Protein AF-A0A376WVA7-F1 (afdb_monomer_lite)

Foldseek 3Di:
DDPPPLDPVVVQLVVLLVVPPQLVVLVVQCVVCVVVVPPVSNVVSVVVCVVVVVVCSSVVSNVVCVVVVPPPVVSPDDDD

Structure (mmCIF, N/CA/C/O backbone):
data_AF-A0A376WVA7-F1
#
_entry.id   AF-A0A376WVA7-F1
#
loop_
_atom_site.group_PDB
_atom_site.id
_atom_site.type_symbol
_atom_site.label_atom_id
_atom_site.label_alt_id
_atom_site.label_comp_id
_atom_site.label_asym_id
_atom_site.label_entity_id
_atom_site.label_seq_id
_atom_site.pdbx_PDB_ins_code
_atom_site.Cartn_x
_atom_site.Cartn_y
_atom_site.Cartn_z
_atom_site.occupancy
_atom_site.B_iso_or_equiv
_atom_site.auth_seq_id
_atom_site.auth_comp_id
_atom_site.auth_asym_id
_atom_site.auth_atom_id
_atom_site.pdbx_PDB_model_num
ATOM 1 N N . MET A 1 1 ? 11.300 -1.819 31.744 1.00 37.31 1 MET A N 1
ATOM 2 C CA . MET A 1 1 ? 11.040 -1.812 30.289 1.00 37.31 1 MET A CA 1
ATOM 3 C C . MET A 1 1 ? 9.630 -1.297 30.107 1.00 37.31 1 MET A C 1
ATOM 5 O O . MET A 1 1 ? 8.702 -1.971 30.529 1.00 37.31 1 MET A O 1
ATOM 9 N N . ASN A 1 2 ? 9.499 -0.067 29.623 1.00 37.88 2 ASN A N 1
ATOM 10 C CA . ASN A 1 2 ? 8.223 0.617 29.462 1.00 37.88 2 ASN A CA 1
ATOM 11 C C . ASN A 1 2 ? 7.643 0.186 28.108 1.00 37.88 2 ASN A C 1
ATOM 13 O O . ASN A 1 2 ? 8.155 0.594 27.068 1.00 37.88 2 ASN A O 1
ATOM 17 N N . GLN A 1 3 ? 6.659 -0.717 28.108 1.00 45.50 3 GLN A N 1
ATOM 18 C CA . GLN A 1 3 ? 5.843 -1.004 26.923 1.00 45.50 3 GLN A CA 1
ATOM 19 C C . GLN A 1 3 ? 4.804 0.116 26.807 1.00 45.50 3 GLN A C 1
ATOM 21 O O . GLN A 1 3 ? 3.611 -0.083 27.023 1.00 45.50 3 GLN A O 1
ATOM 26 N N . GLU A 1 4 ? 5.274 1.334 26.546 1.00 43.88 4 GLU A N 1
ATOM 27 C CA . GLU A 1 4 ? 4.382 2.444 26.230 1.00 43.88 4 GLU A CA 1
ATOM 28 C C . GLU A 1 4 ? 3.730 2.092 24.907 1.00 43.88 4 GLU A C 1
ATOM 30 O O . GLU A 1 4 ? 4.407 1.871 23.906 1.00 43.88 4 GLU A O 1
ATOM 35 N N . THR A 1 5 ? 2.415 1.931 24.941 1.00 44.50 5 THR A N 1
ATOM 36 C CA . THR A 1 5 ? 1.613 1.488 23.812 1.00 44.50 5 THR A CA 1
ATOM 37 C C . THR A 1 5 ? 1.026 2.728 23.135 1.00 44.50 5 THR A C 1
ATOM 39 O O . THR A 1 5 ? -0.080 3.121 23.489 1.00 44.50 5 THR A O 1
ATOM 42 N N . PRO A 1 6 ? 1.679 3.343 22.129 1.00 49.53 6 PRO A N 1
ATOM 43 C CA . PRO A 1 6 ? 0.964 4.142 21.137 1.00 49.53 6 PRO A CA 1
ATOM 44 C C . PRO A 1 6 ? 0.323 3.243 20.053 1.00 49.53 6 PRO A C 1
ATOM 46 O O . PRO A 1 6 ? -0.137 3.726 19.025 1.00 49.53 6 PRO A O 1
ATOM 49 N N . ALA A 1 7 ? 0.312 1.917 20.246 1.00 54.03 7 ALA A N 1
ATOM 50 C CA . ALA A 1 7 ? 0.253 0.942 19.159 1.00 54.03 7 ALA A CA 1
ATOM 51 C C . ALA A 1 7 ? -1.147 0.489 18.716 1.00 54.03 7 ALA A C 1
ATOM 53 O O . ALA A 1 7 ? -1.248 -0.129 17.665 1.00 54.03 7 ALA A O 1
ATOM 54 N N . LEU A 1 8 ? -2.224 0.769 19.453 1.00 57.97 8 LEU A N 1
ATOM 55 C CA . LEU A 1 8 ? -3.563 0.257 19.108 1.00 57.97 8 LEU A CA 1
ATOM 56 C C . LEU A 1 8 ? -4.090 0.736 17.737 1.00 57.97 8 LEU A C 1
ATOM 58 O O . LEU A 1 8 ? -4.464 -0.119 16.933 1.00 57.97 8 LEU A O 1
ATOM 62 N N . PRO A 1 9 ? -4.087 2.044 17.404 1.00 62.59 9 PRO A N 1
ATOM 63 C CA . PRO A 1 9 ? -4.595 2.505 16.111 1.00 62.59 9 PRO A CA 1
ATOM 64 C C . PRO A 1 9 ? -3.668 2.132 14.955 1.00 62.59 9 PRO A C 1
ATOM 66 O O . PRO A 1 9 ? -4.149 1.749 13.894 1.00 62.59 9 PRO A O 1
ATOM 69 N N . GLN A 1 10 ? -2.346 2.201 15.151 1.00 70.50 10 GLN A N 1
ATOM 70 C CA . GLN A 1 10 ? -1.391 1.839 14.104 1.00 70.50 10 GLN A CA 1
ATOM 71 C C . GLN A 1 10 ? -1.404 0.329 13.835 1.00 70.50 10 GLN A C 1
ATOM 73 O O . GLN A 1 10 ? -1.454 -0.069 12.680 1.00 70.50 10 GLN A O 1
ATOM 78 N N . ALA A 1 11 ? -1.419 -0.516 14.869 1.00 78.50 11 ALA A N 1
ATOM 79 C CA . ALA A 1 11 ? -1.477 -1.966 14.692 1.00 78.50 11 ALA A CA 1
ATOM 80 C C . ALA A 1 11 ? -2.812 -2.417 14.084 1.00 78.50 11 ALA A C 1
ATOM 82 O O . ALA A 1 11 ? -2.816 -3.290 13.223 1.00 78.50 11 ALA A O 1
ATOM 83 N N . ALA A 1 12 ?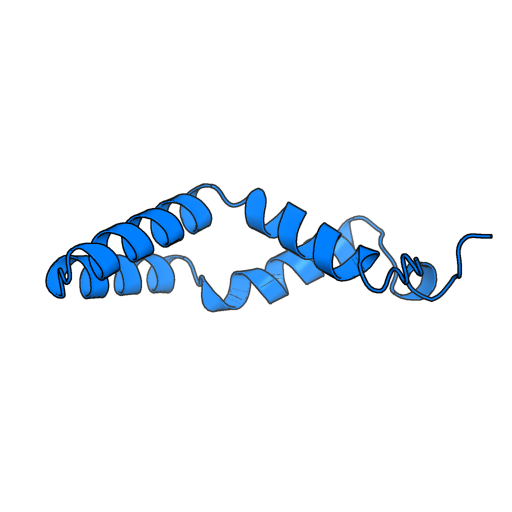 -3.935 -1.801 14.472 1.00 80.94 12 ALA A N 1
ATOM 84 C CA . ALA A 1 12 ? -5.225 -2.069 13.838 1.00 80.94 12 ALA A CA 1
ATOM 85 C C . ALA A 1 12 ? -5.226 -1.647 12.362 1.00 80.94 12 ALA A C 1
ATOM 87 O O . ALA A 1 12 ? -5.731 -2.380 11.513 1.00 80.94 12 ALA A O 1
ATOM 88 N N . LEU A 1 13 ? -4.637 -0.490 12.043 1.00 82.81 13 LEU A N 1
ATOM 89 C CA . LEU A 1 13 ? -4.520 -0.009 10.669 1.00 82.81 13 LEU A CA 1
ATOM 90 C C . LEU A 1 13 ? -3.686 -0.964 9.813 1.00 82.81 13 LEU A C 1
ATOM 92 O O . LEU A 1 13 ? -4.135 -1.367 8.743 1.00 82.81 13 LEU A O 1
ATOM 96 N N . GLU A 1 14 ? -2.506 -1.353 10.295 1.00 87.06 14 GLU A N 1
ATOM 97 C CA . GLU A 1 14 ? -1.639 -2.301 9.594 1.00 87.06 14 GLU A CA 1
ATOM 98 C C . GLU A 1 14 ? -2.318 -3.667 9.440 1.00 87.06 14 GLU A C 1
ATOM 100 O O . GLU A 1 14 ? -2.268 -4.229 8.355 1.00 87.06 14 GLU A O 1
ATOM 105 N N . TYR A 1 15 ? -3.058 -4.144 10.448 1.00 84.88 15 TYR A N 1
ATOM 106 C CA . TYR A 1 15 ? -3.826 -5.389 10.351 1.00 84.88 15 TYR A CA 1
ATOM 107 C C . TYR A 1 15 ? -4.901 -5.344 9.252 1.00 84.88 15 TYR A C 1
ATOM 109 O O . TYR A 1 15 ? -5.125 -6.331 8.552 1.00 84.88 15 TYR A O 1
ATOM 117 N N . VAL A 1 16 ? -5.568 -4.200 9.065 1.00 87.12 16 VAL A N 1
ATOM 118 C CA . VAL A 1 16 ? -6.531 -4.033 7.964 1.00 87.12 16 VAL A CA 1
ATOM 119 C C . VAL A 1 16 ? -5.824 -3.982 6.611 1.00 87.12 16 VAL A C 1
ATOM 121 O O . VAL A 1 16 ? -6.299 -4.602 5.662 1.00 87.12 16 VAL A O 1
ATOM 124 N N . ILE A 1 17 ? -4.686 -3.289 6.518 1.00 90.75 17 ILE A N 1
ATOM 125 C CA . ILE A 1 17 ? -3.866 -3.233 5.296 1.00 90.75 17 ILE A CA 1
ATOM 126 C C . ILE A 1 17 ? -3.322 -4.626 4.941 1.00 90.75 17 ILE A C 1
ATOM 128 O O . ILE A 1 17 ? -3.344 -5.010 3.776 1.00 90.75 17 ILE A O 1
ATOM 132 N N . ASP A 1 18 ? -2.914 -5.419 5.935 1.00 90.88 18 ASP A N 1
ATOM 133 C CA . ASP A 1 18 ? -2.495 -6.820 5.779 1.00 90.88 18 ASP A CA 1
ATOM 134 C C . ASP A 1 18 ? -3.593 -7.712 5.189 1.00 90.88 18 ASP A C 1
ATOM 136 O O . ASP A 1 18 ? -3.300 -8.725 4.551 1.00 90.88 18 ASP A O 1
ATOM 140 N N . GLY A 1 19 ? -4.860 -7.335 5.375 1.00 89.38 19 GLY A N 1
ATOM 141 C CA . GLY A 1 19 ? -5.997 -8.006 4.755 1.00 89.38 19 GLY A CA 1
ATOM 142 C C . GLY A 1 19 ? -6.059 -7.838 3.232 1.00 89.38 19 GLY A C 1
ATOM 143 O O . GLY A 1 19 ? -6.661 -8.678 2.555 1.00 89.38 19 GLY A O 1
ATOM 144 N N . ASP A 1 20 ? -5.427 -6.800 2.677 1.00 94.50 20 ASP A N 1
ATOM 145 C CA . ASP A 1 20 ? -5.362 -6.560 1.237 1.00 94.50 20 ASP A CA 1
ATOM 146 C C . ASP A 1 20 ? -4.257 -7.420 0.603 1.00 94.50 20 ASP A C 1
ATOM 148 O O . ASP A 1 20 ? -3.084 -7.049 0.489 1.00 94.50 20 ASP A O 1
ATOM 152 N N . ARG A 1 21 ? -4.651 -8.635 0.207 1.00 94.38 21 ARG A N 1
ATOM 153 C CA . ARG A 1 21 ? -3.739 -9.626 -0.378 1.00 94.38 21 ARG A CA 1
ATOM 154 C C . ARG A 1 21 ? -3.114 -9.155 -1.682 1.00 94.38 21 ARG A C 1
ATOM 156 O O . ARG A 1 21 ? -1.961 -9.488 -1.937 1.00 94.38 21 ARG A O 1
ATOM 163 N N . GLU A 1 22 ? -3.864 -8.431 -2.508 1.00 95.81 22 GLU A N 1
ATOM 164 C CA . GLU A 1 22 ? -3.365 -7.946 -3.793 1.00 95.81 22 GLU A CA 1
ATOM 165 C C . GLU A 1 22 ? -2.290 -6.882 -3.570 1.00 95.81 22 GLU A C 1
ATOM 167 O O . GLU A 1 22 ? -1.187 -7.005 -4.107 1.00 95.81 22 GLU A O 1
ATOM 172 N N . TYR A 1 23 ? -2.561 -5.910 -2.694 1.00 96.56 23 TYR A N 1
ATOM 173 C CA . TYR A 1 23 ? -1.579 -4.913 -2.287 1.00 96.56 23 TYR A CA 1
ATOM 174 C C . TYR A 1 23 ? -0.313 -5.562 -1.710 1.00 96.56 23 TYR A C 1
ATOM 176 O O . TYR A 1 23 ? 0.789 -5.273 -2.179 1.00 96.56 23 TYR A O 1
ATOM 184 N N . ARG A 1 24 ? -0.444 -6.500 -0.760 1.00 96.00 24 ARG A N 1
ATOM 185 C CA . ARG A 1 24 ? 0.714 -7.190 -0.159 1.00 96.00 24 ARG A CA 1
ATOM 186 C C . ARG A 1 24 ? 1.509 -8.007 -1.177 1.00 96.00 24 ARG A C 1
ATOM 188 O O . ARG A 1 24 ? 2.737 -8.024 -1.126 1.00 96.00 24 ARG A O 1
ATOM 195 N N . GLN A 1 25 ? 0.840 -8.641 -2.137 1.00 97.38 25 GLN A N 1
ATOM 196 C CA . GLN A 1 25 ? 1.517 -9.376 -3.203 1.00 97.38 25 GLN A CA 1
ATOM 197 C C . GLN A 1 25 ? 2.301 -8.440 -4.135 1.00 97.38 25 GLN A C 1
ATOM 199 O O . GLN A 1 25 ? 3.380 -8.805 -4.607 1.00 97.38 25 GLN A O 1
ATOM 204 N N . LEU A 1 26 ? 1.767 -7.257 -4.441 1.00 98.06 26 LEU A N 1
ATOM 205 C CA . LEU A 1 26 ? 2.458 -6.254 -5.252 1.00 98.06 26 LEU A CA 1
ATOM 206 C C . LEU A 1 26 ? 3.627 -5.620 -4.491 1.00 98.06 26 LEU A C 1
ATOM 208 O O . LEU A 1 26 ? 4.683 -5.416 -5.083 1.00 98.06 26 LEU A O 1
ATOM 212 N N . GLU A 1 27 ? 3.475 -5.375 -3.189 1.00 97.19 27 GLU A N 1
ATOM 213 C CA . GLU A 1 27 ? 4.541 -4.868 -2.319 1.00 97.19 27 GLU A CA 1
ATOM 214 C C . GLU A 1 27 ? 5.722 -5.851 -2.253 1.00 97.19 27 GLU A C 1
ATOM 216 O O . GLU A 1 27 ? 6.870 -5.453 -2.457 1.00 97.19 27 GLU A O 1
ATOM 221 N N . ALA A 1 28 ? 5.443 -7.149 -2.086 1.00 97.94 28 ALA A N 1
ATOM 222 C CA . ALA A 1 28 ? 6.464 -8.196 -2.119 1.00 97.94 28 ALA A CA 1
ATOM 223 C C . ALA A 1 28 ? 7.161 -8.287 -3.489 1.00 97.94 28 ALA A C 1
ATOM 225 O O . ALA A 1 28 ? 8.385 -8.293 -3.566 1.00 97.94 28 ALA A O 1
ATOM 226 N N . GLN A 1 29 ? 6.398 -8.269 -4.589 1.00 98.19 29 GLN A N 1
ATOM 227 C CA . GLN A 1 29 ? 6.983 -8.254 -5.936 1.00 98.19 29 GLN A CA 1
ATOM 228 C C . GLN A 1 29 ? 7.862 -7.022 -6.171 1.00 98.19 29 GLN A C 1
ATOM 230 O O . GLN A 1 29 ? 8.888 -7.119 -6.846 1.00 98.19 29 GLN A O 1
ATOM 235 N N . LEU A 1 30 ? 7.455 -5.858 -5.653 1.00 98.31 30 LEU A N 1
ATOM 236 C CA . LEU A 1 30 ? 8.227 -4.626 -5.778 1.00 98.31 30 LEU A CA 1
ATOM 237 C C . LEU A 1 30 ? 9.542 -4.741 -5.008 1.00 98.31 30 LEU A C 1
ATOM 239 O O . LEU A 1 30 ? 10.577 -4.315 -5.517 1.00 98.31 30 LEU A O 1
ATOM 243 N N . HIS A 1 31 ? 9.516 -5.332 -3.813 1.00 98.31 31 HIS A N 1
ATOM 244 C CA . HIS A 1 31 ? 10.718 -5.613 -3.036 1.00 98.31 31 HIS A CA 1
ATOM 245 C C . HIS A 1 31 ? 11.690 -6.512 -3.816 1.00 98.31 31 HIS A C 1
ATOM 247 O O . HIS A 1 31 ? 12.813 -6.089 -4.088 1.00 98.31 31 HIS A O 1
ATOM 253 N N . ASP A 1 32 ? 11.226 -7.664 -4.303 1.00 98.31 32 ASP A N 1
ATOM 254 C CA . ASP A 1 32 ? 12.041 -8.603 -5.088 1.00 98.31 32 ASP A CA 1
ATOM 255 C C . ASP A 1 32 ? 12.589 -7.966 -6.381 1.00 98.31 32 ASP A C 1
ATOM 257 O O . ASP A 1 32 ? 13.701 -8.252 -6.835 1.00 98.31 32 ASP A O 1
ATOM 261 N N . ALA A 1 33 ? 11.806 -7.101 -7.032 1.00 98.25 33 ALA A N 1
ATOM 262 C CA . ALA A 1 33 ? 12.248 -6.374 -8.219 1.00 98.25 33 ALA A CA 1
ATOM 263 C C . ALA A 1 33 ? 1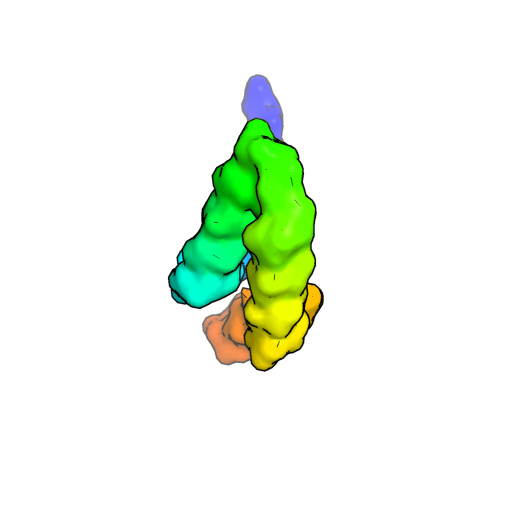3.349 -5.352 -7.889 1.00 98.25 33 ALA A C 1
ATOM 265 O O . ALA A 1 33 ? 14.306 -5.228 -8.654 1.00 98.25 33 ALA A O 1
ATOM 266 N N . ASN A 1 34 ? 13.257 -4.676 -6.739 1.00 98.19 34 ASN A N 1
ATOM 267 C CA . ASN A 1 34 ? 14.299 -3.772 -6.251 1.00 98.19 34 ASN A CA 1
ATOM 268 C C . ASN A 1 34 ? 15.587 -4.517 -5.891 1.00 98.19 34 ASN A C 1
ATOM 270 O O . ASN A 1 34 ? 16.662 -4.079 -6.303 1.00 98.19 34 ASN A O 1
ATOM 274 N N . GLU A 1 35 ? 15.496 -5.656 -5.198 1.00 98.44 35 GLU A N 1
ATOM 275 C CA . GLU A 1 35 ? 16.668 -6.476 -4.859 1.00 98.44 35 GLU A CA 1
ATOM 276 C C . GLU A 1 35 ? 17.422 -6.948 -6.109 1.00 98.44 35 GLU A C 1
ATOM 278 O O . GLU A 1 35 ? 18.652 -6.987 -6.133 1.00 98.44 35 GLU A O 1
ATOM 283 N N . ARG A 1 36 ? 16.687 -7.247 -7.185 1.00 97.75 36 ARG A N 1
ATOM 284 C CA . ARG A 1 36 ? 17.252 -7.653 -8.482 1.00 97.75 36 ARG A CA 1
ATOM 285 C C . ARG A 1 36 ? 17.640 -6.481 -9.388 1.00 97.75 36 ARG A C 1
ATOM 287 O O . ARG A 1 36 ? 18.167 -6.718 -10.472 1.00 97.75 36 ARG A O 1
ATOM 294 N N . ASN A 1 37 ? 17.381 -5.241 -8.968 1.00 97.56 37 ASN A N 1
ATOM 295 C CA . ASN A 1 37 ? 17.556 -4.026 -9.769 1.00 97.56 37 ASN A CA 1
ATOM 296 C C . ASN A 1 37 ? 16.824 -4.076 -11.132 1.00 97.56 37 ASN A C 1
ATOM 298 O O . ASN A 1 37 ? 17.291 -3.543 -12.138 1.00 97.56 37 ASN A O 1
ATOM 302 N N . ASP A 1 38 ? 15.665 -4.734 -11.177 1.00 98.12 38 ASP A N 1
ATOM 303 C CA . ASP A 1 38 ? 14.870 -4.897 -12.394 1.00 98.12 38 ASP A CA 1
ATOM 304 C C . ASP A 1 38 ? 13.937 -3.695 -12.596 1.00 98.12 38 ASP A C 1
ATOM 306 O O . ASP A 1 38 ? 12.780 -3.680 -12.168 1.00 98.12 38 ASP A O 1
ATOM 310 N N . GLY A 1 39 ? 14.452 -2.665 -13.272 1.00 98.06 39 GLY A N 1
ATOM 311 C CA . GLY A 1 39 ? 13.713 -1.428 -13.542 1.00 98.06 39 GLY A CA 1
ATOM 312 C C . GLY A 1 39 ? 12.415 -1.620 -14.336 1.00 98.06 39 GLY A C 1
ATOM 313 O O . GLY A 1 39 ? 11.463 -0.861 -14.146 1.00 98.06 39 GLY A O 1
ATOM 314 N N . HIS A 1 40 ? 12.333 -2.641 -15.197 1.00 98.19 40 HIS A N 1
ATOM 315 C CA . HIS A 1 40 ? 11.121 -2.905 -15.972 1.00 98.19 40 HIS A CA 1
ATOM 316 C C . HIS A 1 40 ? 10.020 -3.509 -15.095 1.00 98.19 40 HIS A C 1
ATOM 318 O O . HIS A 1 40 ? 8.863 -3.074 -15.157 1.00 98.19 40 HIS A O 1
ATOM 324 N N . ALA A 1 41 ? 10.381 -4.469 -14.240 1.00 97.88 41 ALA A N 1
ATOM 325 C CA . ALA A 1 41 ? 9.461 -5.028 -13.258 1.00 97.88 41 ALA A CA 1
ATOM 326 C C . ALA A 1 41 ? 8.983 -3.953 -12.273 1.00 97.88 41 ALA A C 1
ATOM 328 O O . ALA A 1 41 ? 7.779 -3.833 -12.060 1.00 97.88 41 ALA A O 1
ATOM 329 N N . ILE A 1 42 ? 9.892 -3.118 -11.754 1.00 98.56 42 ILE A N 1
ATOM 330 C CA . ILE A 1 42 ? 9.563 -1.993 -10.861 1.00 98.56 42 ILE A CA 1
ATOM 331 C C . ILE A 1 42 ? 8.515 -1.073 -11.502 1.00 98.56 42 ILE A C 1
ATOM 333 O O . ILE A 1 42 ? 7.465 -0.831 -10.908 1.00 98.56 42 ILE A O 1
ATOM 337 N N . ALA A 1 43 ? 8.746 -0.611 -12.737 1.00 98.25 43 ALA A N 1
ATOM 338 C CA . ALA A 1 43 ? 7.808 0.269 -13.438 1.00 98.25 43 ALA A CA 1
ATOM 339 C C . ALA A 1 43 ? 6.436 -0.395 -13.660 1.00 98.25 43 ALA A C 1
ATOM 341 O O . ALA A 1 43 ? 5.394 0.224 -13.445 1.00 98.25 43 ALA A O 1
ATOM 342 N N . THR A 1 44 ? 6.432 -1.676 -14.037 1.00 98.31 44 THR A N 1
ATOM 343 C CA . THR A 1 44 ? 5.199 -2.450 -14.241 1.00 98.31 44 THR A CA 1
ATOM 344 C C . THR A 1 44 ? 4.405 -2.597 -12.945 1.00 98.31 44 THR A C 1
ATOM 346 O O . THR A 1 44 ? 3.185 -2.443 -12.942 1.00 98.31 44 THR A O 1
ATOM 349 N N . ILE A 1 45 ? 5.079 -2.890 -11.832 1.00 98.50 45 ILE A N 1
ATOM 350 C CA . ILE A 1 45 ? 4.439 -3.067 -10.526 1.00 98.50 45 ILE A CA 1
ATOM 351 C C . ILE A 1 45 ? 3.897 -1.734 -10.010 1.00 98.50 45 ILE A C 1
ATOM 353 O O . ILE A 1 45 ? 2.778 -1.706 -9.505 1.00 98.50 45 ILE A O 1
ATOM 357 N N . HIS A 1 46 ? 4.614 -0.624 -10.210 1.00 98.31 46 HIS A N 1
ATOM 358 C CA . HIS A 1 46 ? 4.086 0.704 -9.896 1.00 98.31 46 HIS A CA 1
ATOM 359 C C . HIS A 1 46 ? 2.800 1.019 -10.665 1.00 98.31 46 HIS A C 1
ATOM 361 O O . HIS A 1 46 ? 1.856 1.511 -10.058 1.00 98.31 46 HIS A O 1
ATOM 367 N N . GLY A 1 47 ? 2.710 0.660 -11.950 1.00 98.06 47 GLY A N 1
ATOM 368 C CA . GLY A 1 47 ? 1.464 0.805 -12.711 1.00 98.06 47 GLY A CA 1
ATOM 369 C C . GLY A 1 47 ? 0.309 -0.041 -12.158 1.00 98.06 47 GLY A C 1
ATOM 370 O O . GLY A 1 47 ? -0.836 0.398 -12.162 1.00 98.06 47 GLY A O 1
ATOM 371 N N . LYS A 1 48 ? 0.592 -1.238 -11.628 1.00 98.12 48 LYS A N 1
ATOM 372 C CA . LYS A 1 48 ? -0.426 -2.073 -10.963 1.00 98.12 48 LYS A CA 1
ATOM 373 C C . LYS A 1 48 ? -0.871 -1.487 -9.625 1.00 98.12 48 LYS A C 1
ATOM 375 O O . LYS A 1 48 ? -2.061 -1.482 -9.342 1.00 98.12 48 LYS A O 1
ATOM 380 N N . LEU A 1 49 ? 0.071 -0.991 -8.822 1.00 97.81 49 LEU A N 1
ATOM 381 C CA . LEU A 1 49 ? -0.222 -0.299 -7.564 1.00 97.81 49 LEU A CA 1
ATOM 382 C C . LEU A 1 49 ? -1.079 0.950 -7.810 1.00 97.81 49 LEU A C 1
ATOM 384 O O . LEU A 1 49 ? -1.991 1.228 -7.036 1.00 97.81 49 LEU A O 1
ATOM 388 N N . ASP A 1 50 ? -0.814 1.666 -8.902 1.00 97.56 50 ASP A N 1
ATOM 389 C CA . ASP A 1 50 ? -1.609 2.815 -9.333 1.00 97.56 50 ASP A CA 1
ATOM 390 C C . ASP A 1 50 ? -3.037 2.418 -9.717 1.00 97.56 50 ASP A C 1
ATOM 392 O O . ASP A 1 50 ? -3.995 2.986 -9.202 1.00 97.56 50 ASP A O 1
ATOM 396 N N . ALA A 1 51 ? -3.187 1.348 -10.499 1.00 97.25 51 ALA A N 1
ATOM 397 C CA . ALA A 1 51 ? -4.491 0.847 -10.923 1.00 97.25 51 ALA A CA 1
ATOM 398 C C . ALA A 1 51 ? -5.411 0.389 -9.771 1.00 97.25 51 ALA A C 1
ATOM 400 O O . ALA A 1 51 ? -6.626 0.338 -9.961 1.00 97.25 51 ALA A O 1
ATOM 401 N N . ILE A 1 52 ? -4.857 0.047 -8.601 1.00 95.12 52 ILE A N 1
ATOM 402 C CA . ILE A 1 52 ? -5.625 -0.337 -7.400 1.00 95.12 52 ILE A CA 1
ATOM 403 C C . ILE A 1 52 ? -5.740 0.794 -6.365 1.00 95.12 52 ILE A C 1
ATOM 405 O O . ILE A 1 52 ? -6.125 0.549 -5.216 1.00 95.12 52 ILE A O 1
ATOM 409 N N . ASP A 1 53 ? -5.349 2.019 -6.732 1.00 95.88 53 ASP A N 1
ATOM 410 C CA . ASP A 1 53 ? -5.284 3.177 -5.841 1.00 95.88 53 ASP A CA 1
ATOM 411 C C . ASP A 1 53 ? -4.505 2.868 -4.547 1.00 95.88 53 ASP A C 1
ATOM 413 O O . ASP A 1 53 ? -4.959 3.166 -3.433 1.00 95.88 53 ASP A O 1
ATOM 417 N N . ALA A 1 54 ? -3.337 2.225 -4.653 1.00 94.25 54 ALA A N 1
ATOM 418 C CA . ALA A 1 54 ? -2.577 1.732 -3.501 1.00 94.25 54 ALA A CA 1
ATOM 419 C C . ALA A 1 54 ? -2.213 2.838 -2.492 1.00 94.25 54 ALA A C 1
ATOM 421 O O . ALA A 1 54 ? -2.206 2.596 -1.288 1.00 94.25 54 ALA A O 1
ATOM 422 N N . TRP A 1 55 ? -1.990 4.081 -2.934 1.00 91.38 55 TRP A N 1
ATOM 423 C CA . TRP A 1 55 ? -1.741 5.221 -2.032 1.00 91.38 55 TRP A CA 1
ATOM 424 C C . TRP A 1 55 ? -2.924 5.532 -1.108 1.00 91.38 55 TRP A C 1
ATOM 426 O O . TRP A 1 55 ? -2.738 6.093 -0.029 1.00 91.38 55 TRP A O 1
ATOM 436 N N . SER A 1 56 ? -4.145 5.166 -1.508 1.00 92.81 56 SER A N 1
ATOM 437 C CA . SER A 1 56 ? -5.352 5.382 -0.709 1.00 92.81 56 SER A CA 1
ATOM 438 C C . SER A 1 56 ? -5.547 4.318 0.372 1.00 92.81 56 SER A C 1
ATOM 440 O O . SER A 1 56 ? -6.432 4.472 1.213 1.00 92.81 56 SER A O 1
ATOM 442 N N . ILE A 1 57 ? -4.745 3.243 0.378 1.00 92.19 57 ILE A N 1
ATOM 443 C CA . ILE A 1 57 ? -4.989 2.069 1.224 1.00 92.19 57 ILE A CA 1
ATOM 444 C C . ILE A 1 57 ? -5.020 2.411 2.715 1.00 92.19 57 ILE A C 1
ATOM 446 O O . ILE A 1 57 ? -5.889 1.928 3.434 1.00 92.19 57 ILE A O 1
ATOM 450 N N . ARG A 1 58 ? -4.157 3.330 3.173 1.00 88.00 58 ARG A N 1
ATOM 451 C CA . ARG A 1 58 ? -4.162 3.810 4.565 1.00 88.00 58 ARG A CA 1
ATOM 452 C C . ARG A 1 58 ? -5.460 4.538 4.905 1.00 88.00 58 ARG A C 1
ATOM 454 O O . ARG A 1 58 ? -6.057 4.273 5.943 1.00 88.00 58 ARG A O 1
ATOM 461 N N . SER A 1 59 ? -5.926 5.426 4.030 1.00 88.75 59 SER A N 1
ATOM 462 C CA . SER A 1 59 ? -7.189 6.142 4.229 1.00 88.75 59 SER A CA 1
ATOM 463 C C . SER A 1 59 ? -8.385 5.188 4.195 1.00 88.75 59 SER A C 1
ATOM 465 O O . SER A 1 59 ? -9.247 5.275 5.066 1.00 88.75 59 SER A O 1
ATOM 467 N N . ARG A 1 60 ? -8.408 4.229 3.258 1.00 90.00 60 ARG A N 1
ATOM 468 C CA . ARG A 1 60 ? -9.45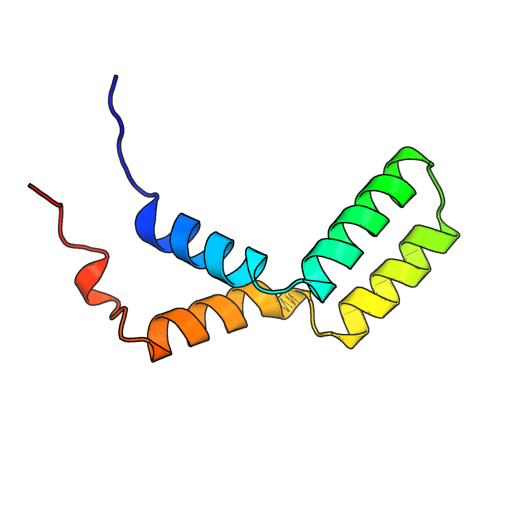0 3.194 3.167 1.00 90.00 60 ARG A CA 1
ATOM 469 C C . ARG A 1 60 ? -9.485 2.312 4.416 1.00 90.00 60 ARG A C 1
ATOM 471 O O . ARG A 1 60 ? -10.561 2.080 4.961 1.00 90.00 60 ARG A O 1
ATOM 478 N N . ALA A 1 61 ? -8.324 1.879 4.904 1.00 89.06 61 ALA A N 1
ATOM 479 C CA . ALA A 1 61 ? -8.205 1.092 6.126 1.00 89.06 61 ALA A CA 1
ATOM 480 C C . ALA A 1 61 ? -8.694 1.868 7.360 1.00 89.06 61 ALA A C 1
ATOM 482 O O . ALA A 1 61 ? -9.451 1.329 8.166 1.00 89.06 61 ALA A O 1
ATOM 483 N N . ALA A 1 62 ? -8.343 3.153 7.474 1.00 86.81 62 ALA A N 1
ATOM 484 C CA . ALA A 1 62 ? -8.828 4.015 8.551 1.00 86.81 62 ALA A CA 1
ATOM 485 C C . ALA A 1 62 ? -10.356 4.197 8.500 1.00 86.81 62 ALA A C 1
ATOM 487 O O . ALA A 1 62 ? -11.028 4.072 9.524 1.00 86.81 62 ALA A O 1
ATOM 488 N N . SER A 1 63 ? -10.925 4.434 7.312 1.00 86.88 63 SER A N 1
ATOM 489 C CA . SER A 1 63 ? -12.379 4.522 7.129 1.00 86.88 63 SER A CA 1
ATOM 490 C C . SER A 1 63 ? -13.092 3.213 7.475 1.00 86.88 63 SER A C 1
ATOM 492 O O . SER A 1 63 ? -14.166 3.246 8.074 1.00 86.88 63 SER A O 1
ATOM 494 N N . LEU A 1 64 ? -12.494 2.066 7.142 1.00 85.50 64 LEU A N 1
ATOM 495 C CA . LEU A 1 64 ? -13.029 0.747 7.478 1.00 85.50 64 LEU A CA 1
ATOM 496 C C . LEU A 1 64 ? -13.048 0.520 8.993 1.00 85.50 64 LEU A C 1
ATOM 498 O O . LEU A 1 64 ? -14.082 0.132 9.532 1.00 85.50 64 LEU A O 1
ATOM 502 N N . LEU A 1 65 ? -11.948 0.817 9.692 1.00 83.44 65 LEU A N 1
ATOM 503 C CA . LEU A 1 65 ? -11.886 0.728 11.156 1.00 83.44 65 LEU A CA 1
ATOM 504 C C . LEU A 1 65 ? -12.927 1.626 11.825 1.00 83.44 65 LEU A C 1
ATOM 506 O O . LEU A 1 65 ? -13.645 1.179 12.718 1.00 83.44 65 LEU A O 1
ATOM 510 N N . HIS A 1 66 ? -13.062 2.861 11.339 1.00 78.75 66 HIS A N 1
ATOM 511 C CA . HIS A 1 66 ? -14.077 3.790 11.821 1.00 78.75 66 HIS A CA 1
ATOM 512 C C . HIS A 1 66 ? -15.503 3.240 11.613 1.00 78.75 66 HIS A C 1
ATOM 514 O O . HIS A 1 66 ? -16.338 3.311 12.513 1.00 78.75 66 HIS A O 1
ATOM 520 N N . GLY A 1 67 ? -15.785 2.637 10.451 1.00 75.31 67 GLY A N 1
ATOM 521 C CA . GLY A 1 67 ? -17.081 2.020 10.138 1.00 75.31 67 GLY A CA 1
ATOM 522 C C . GLY A 1 67 ? -17.417 0.775 10.971 1.00 75.31 67 GLY A C 1
ATOM 523 O O . GLY A 1 67 ? -18.593 0.478 11.167 1.00 75.31 67 GLY A O 1
ATOM 524 N N . LEU A 1 68 ? -16.409 0.078 11.504 1.00 74.06 68 LEU A N 1
ATOM 525 C CA . LEU A 1 68 ? -16.571 -1.073 12.403 1.00 74.06 68 LEU A CA 1
ATOM 526 C C . LEU A 1 68 ? -16.851 -0.682 13.866 1.00 74.06 68 LEU A C 1
ATOM 528 O O . LEU A 1 68 ? -16.960 -1.559 14.721 1.00 74.06 68 LEU A O 1
ATOM 532 N N . GLY A 1 69 ? -16.992 0.612 14.163 1.00 63.09 69 GLY A N 1
ATOM 533 C CA . GLY A 1 69 ? -17.322 1.091 15.505 1.00 63.09 69 GLY A CA 1
ATOM 534 C C . GLY A 1 69 ? -16.114 1.328 16.411 1.00 63.09 69 GLY A C 1
ATOM 535 O O . GLY A 1 69 ? -16.314 1.561 17.600 1.00 63.09 69 GLY A O 1
ATOM 536 N N . PHE A 1 70 ? -14.886 1.339 15.873 1.00 55.44 70 P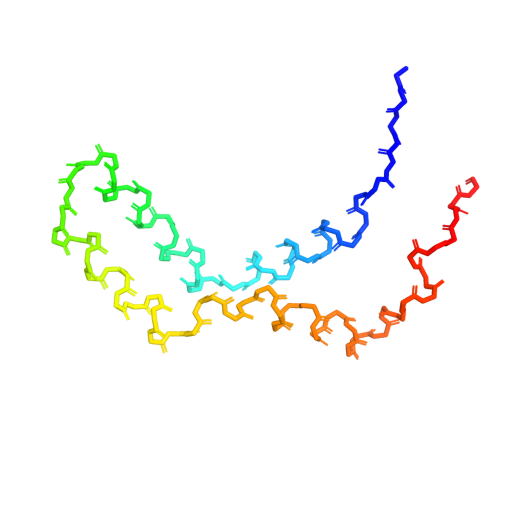HE A N 1
ATOM 537 C CA . PHE A 1 70 ? -13.755 1.981 16.550 1.00 55.44 70 PHE A CA 1
ATOM 538 C C . PHE A 1 70 ? -13.961 3.495 16.474 1.00 55.44 70 PHE A C 1
ATOM 540 O O . PHE A 1 70 ? -13.502 4.170 15.553 1.00 55.44 70 PHE A O 1
ATOM 547 N N . SER A 1 71 ? -14.724 4.035 17.418 1.00 50.34 71 SER A N 1
ATOM 548 C CA . SER A 1 71 ? -14.870 5.474 17.573 1.00 50.34 71 SER A CA 1
ATOM 549 C C . SER A 1 71 ? -13.553 6.074 18.073 1.00 50.34 7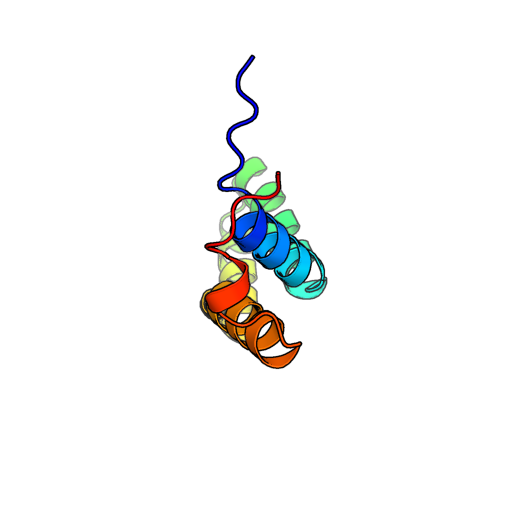1 SER A C 1
ATOM 551 O O . SER A 1 71 ? -12.858 5.487 18.904 1.00 50.34 71 SER A O 1
ATOM 553 N N . ASN A 1 72 ? -13.225 7.278 17.591 1.00 51.31 72 ASN A N 1
ATOM 554 C CA . ASN A 1 72 ? -12.059 8.069 18.017 1.00 51.31 72 ASN A CA 1
ATOM 555 C C . ASN A 1 72 ? -11.931 8.167 19.558 1.00 51.31 72 ASN A C 1
ATOM 557 O O . ASN A 1 72 ? -10.838 8.315 20.088 1.00 51.31 72 ASN A O 1
ATOM 561 N N . GLU A 1 73 ? -13.049 8.025 20.274 1.00 50.50 73 GLU A N 1
ATOM 562 C CA . GLU A 1 73 ? -13.170 8.073 21.734 1.00 50.50 73 GLU A CA 1
ATOM 563 C C . GLU A 1 73 ? -12.605 6.839 22.478 1.00 50.50 73 GLU A C 1
ATOM 565 O O . GLU A 1 73 ? -12.332 6.912 23.675 1.00 50.50 73 GLU A O 1
ATOM 570 N N . GLN A 1 74 ? -12.395 5.699 21.805 1.00 52.03 74 GLN A N 1
ATOM 571 C CA . GLN A 1 74 ? -11.784 4.504 22.417 1.00 52.03 74 GLN A CA 1
ATOM 572 C C . GLN A 1 74 ? -10.251 4.470 22.311 1.00 52.03 74 GLN A C 1
ATOM 574 O O . GLN A 1 74 ? -9.620 3.613 22.928 1.00 52.03 74 GLN A O 1
ATOM 579 N N . LEU A 1 75 ? -9.648 5.411 21.578 1.00 51.41 75 LEU A N 1
ATOM 580 C CA . LEU A 1 75 ? -8.195 5.529 21.410 1.00 51.41 75 LEU A CA 1
ATOM 581 C C . LEU A 1 75 ? -7.510 6.374 22.495 1.00 51.41 75 LEU A C 1
ATOM 583 O O . LEU A 1 75 ? -6.295 6.289 22.646 1.00 51.41 75 LEU A O 1
ATOM 587 N N . GLU A 1 76 ? -8.272 7.144 23.276 1.00 47.22 76 GLU A N 1
ATOM 588 C CA . GLU A 1 76 ? -7.741 8.034 24.323 1.00 47.22 76 GLU A CA 1
ATOM 589 C C . GLU A 1 76 ? -7.949 7.513 25.751 1.00 47.22 76 GLU A C 1
ATOM 591 O O . GLU A 1 76 ? -7.629 8.200 26.722 1.00 47.22 76 GLU A O 1
ATOM 596 N N . ARG A 1 77 ? -8.479 6.297 25.925 1.00 41.78 77 ARG A N 1
ATOM 597 C CA . ARG A 1 77 ? -8.655 5.732 27.266 1.00 41.78 77 ARG A CA 1
ATOM 598 C C . ARG A 1 77 ? -7.443 4.874 27.627 1.00 41.78 77 ARG A C 1
ATOM 600 O O . ARG A 1 77 ? -7.259 3.828 27.005 1.00 41.78 77 ARG A O 1
ATOM 607 N N . PRO A 1 78 ? -6.632 5.266 28.630 1.00 43.09 78 PRO A N 1
ATOM 608 C CA . PRO A 1 78 ? -5.607 4.378 29.150 1.00 43.09 78 PRO A CA 1
ATOM 609 C C . PRO A 1 78 ? -6.291 3.122 29.694 1.00 43.09 78 PRO A C 1
ATOM 611 O O . PRO A 1 78 ? -7.207 3.200 30.517 1.00 43.09 78 PRO A O 1
ATOM 614 N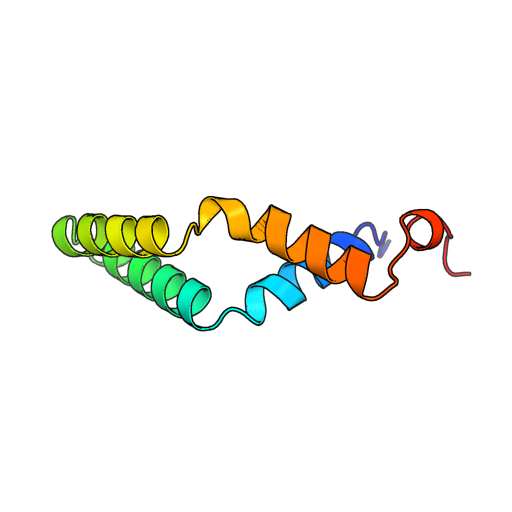 N . VAL A 1 79 ? -5.863 1.962 29.204 1.00 48.56 79 VAL A N 1
ATOM 615 C CA . VAL A 1 79 ? -6.162 0.688 29.857 1.00 48.56 79 VAL A CA 1
ATOM 616 C C . VAL A 1 79 ? -5.435 0.681 31.206 1.00 48.56 79 VAL A C 1
ATOM 618 O O . VAL A 1 79 ? -4.260 1.041 31.274 1.00 48.56 79 VAL A O 1
ATOM 621 N N . SER A 1 80 ? -6.176 0.392 32.281 1.00 45.59 80 SER A N 1
ATOM 622 C CA . SER A 1 80 ? -5.652 0.291 33.655 1.00 45.59 80 SER A CA 1
ATOM 623 C C . SER A 1 80 ? -4.870 -0.996 33.878 1.00 45.59 80 SER A C 1
ATOM 625 O O . SER A 1 80 ? -5.198 -1.997 33.203 1.00 45.59 80 SER A O 1
#

Secondary structure (DSSP, 8-state):
------HHHHHHHHHHHHT-HHHHHHHHHHHHHHHTT-HHHHHHHHHHHHHTTGGGHHHHHHHHHHHTT--GGGSS----

Sequence (80 aa):
MNQETPALPQAALEYVIDGDREYRQLEAQLHDANERNDGHAIATIHGKLDAIDAWSIRSRAASLLHGLGFSNEQLERPVS

Organism: Escherichia coli (NCBI:txid562)

Radius of gyration: 16.6 Å; chains: 1; bounding box: 35×18×50 Å

pLDDT: mean 81.11, std 20.29, range [37.31, 98.56]